Protein AF-A0A2V7W0J3-F1 (afdb_monomer_lite)

Foldseek 3Di:
DDDPADCVDVVRVVLVPDPVSVVVVVVVVVVVVVVVVVVVCCVVVVDPPDPPPPPDDDDDDDDDDDD

Radius of gyration: 23.59 Å; chains: 1; bounding box: 66×38×39 Å

pLDDT: mean 84.85, std 18.39, range [47.09, 98.62]

Sequence (67 aa):
LVEVGFVSNPDEEAKLKSDEFQARVIDALTTAVERYKIDYETRIGVIHPVPTTPSANTTNASKRSGT

Structure (mmCIF, N/CA/C/O backbone):
data_AF-A0A2V7W0J3-F1
#
_entry.id   AF-A0A2V7W0J3-F1
#
loop_
_atom_site.group_PDB
_atom_site.id
_atom_site.type_symbol
_atom_site.label_atom_id
_atom_site.label_alt_id
_atom_site.label_comp_id
_atom_site.label_asym_id
_atom_site.label_entity_id
_atom_site.label_seq_id
_atom_site.pdbx_PDB_ins_code
_atom_site.Cartn_x
_atom_site.Cartn_y
_atom_site.Cartn_z
_atom_site.occupancy
_atom_site.B_iso_or_equiv
_atom_site.auth_seq_id
_atom_site.auth_comp_id
_atom_site.auth_asym_id
_atom_site.auth_atom_id
_atom_site.pdbx_PDB_model_num
ATOM 1 N N . LEU A 1 1 ? 3.272 -12.625 -1.510 1.00 89.31 1 LEU A N 1
ATOM 2 C CA . LEU A 1 1 ? 2.216 -12.191 -0.571 1.00 89.31 1 LEU A CA 1
ATOM 3 C C . LEU A 1 1 ? 2.881 -11.305 0.471 1.00 89.31 1 LEU A C 1
ATOM 5 O O . LEU A 1 1 ? 4.002 -11.626 0.841 1.00 89.31 1 LEU A O 1
ATOM 9 N N . VAL A 1 2 ? 2.255 -10.196 0.872 1.00 94.19 2 VAL A N 1
ATOM 10 C CA . VAL A 1 2 ? 2.758 -9.340 1.958 1.00 94.19 2 VAL A CA 1
ATOM 11 C C . VAL A 1 2 ? 1.705 -9.317 3.056 1.00 94.19 2 VAL A C 1
ATOM 13 O O . VAL A 1 2 ? 0.575 -8.900 2.810 1.00 94.19 2 VAL A O 1
ATOM 16 N N . GLU A 1 3 ? 2.075 -9.768 4.249 1.00 96.31 3 GLU A N 1
ATOM 17 C CA . GLU A 1 3 ? 1.265 -9.615 5.455 1.00 96.31 3 GLU A CA 1
ATOM 18 C C . GLU A 1 3 ? 1.649 -8.302 6.141 1.00 96.31 3 GLU A C 1
ATOM 20 O O . GLU A 1 3 ? 2.806 -8.088 6.495 1.00 96.31 3 GLU A O 1
ATOM 25 N N . VAL A 1 4 ? 0.681 -7.398 6.289 1.00 96.62 4 VAL A N 1
ATOM 26 C CA . VAL A 1 4 ? 0.898 -6.046 6.841 1.00 96.62 4 VAL A CA 1
ATOM 27 C C . VAL A 1 4 ? 0.486 -5.921 8.313 1.00 96.62 4 VAL A C 1
ATOM 29 O O . VAL A 1 4 ? 0.710 -4.881 8.927 1.00 96.62 4 VAL A O 1
ATOM 32 N N . GLY A 1 5 ? -0.109 -6.977 8.874 1.00 96.25 5 GLY A N 1
ATOM 33 C CA . GLY A 1 5 ? -0.498 -7.095 10.278 1.00 96.25 5 GLY A CA 1
ATOM 34 C C . GLY A 1 5 ? -1.411 -8.300 10.525 1.00 96.25 5 GLY A C 1
ATOM 35 O O . GLY A 1 5 ? -1.840 -8.973 9.583 1.00 96.25 5 GLY A O 1
ATOM 36 N N . PHE A 1 6 ? -1.731 -8.549 11.792 1.00 97.56 6 PHE A N 1
ATOM 37 C CA . PHE A 1 6 ? -2.575 -9.650 12.253 1.00 97.56 6 PHE A CA 1
ATOM 38 C C . PHE A 1 6 ? -3.923 -9.148 12.782 1.00 97.56 6 PHE A C 1
ATOM 40 O O . PHE A 1 6 ? -3.989 -8.496 13.817 1.00 97.56 6 PHE A O 1
ATOM 47 N N . VAL A 1 7 ? -5.027 -9.538 12.135 1.00 97.06 7 VAL A N 1
ATOM 48 C CA . VAL A 1 7 ? -6.393 -9.175 12.580 1.00 97.06 7 VAL A CA 1
ATOM 49 C C . VAL A 1 7 ? -6.753 -9.805 13.932 1.00 97.06 7 VAL A C 1
ATOM 51 O O . VAL A 1 7 ? -7.576 -9.274 14.663 1.00 97.06 7 VAL A O 1
ATOM 54 N N . SER A 1 8 ? -6.116 -10.917 14.307 1.00 98.19 8 SER A N 1
ATOM 55 C CA . SER A 1 8 ? -6.307 -11.534 15.625 1.00 98.19 8 SER A CA 1
ATOM 56 C C . SER A 1 8 ? -5.709 -10.719 16.775 1.00 98.19 8 SER A C 1
ATOM 58 O O . SER A 1 8 ? -6.037 -10.978 17.931 1.00 98.19 8 SER A O 1
ATOM 60 N N . ASN A 1 9 ? -4.806 -9.779 16.482 1.00 98.31 9 ASN A N 1
ATOM 61 C CA . ASN A 1 9 ? -4.263 -8.855 17.465 1.00 98.31 9 ASN A CA 1
ATOM 62 C C . ASN A 1 9 ? -5.107 -7.564 17.438 1.00 98.31 9 ASN A C 1
ATOM 64 O O . ASN A 1 9 ? -5.050 -6.844 16.440 1.00 98.31 9 ASN A O 1
ATOM 68 N N . PRO A 1 10 ? -5.861 -7.235 18.504 1.00 98.06 10 PRO A N 1
ATOM 69 C CA . PRO A 1 10 ? -6.770 -6.087 18.500 1.00 98.06 10 PRO A CA 1
ATOM 70 C C . PRO A 1 10 ? -6.053 -4.749 18.261 1.00 98.06 10 PRO A C 1
ATOM 72 O O . PRO A 1 10 ? -6.611 -3.862 17.614 1.00 98.06 10 PRO A O 1
ATOM 75 N N . ASP A 1 11 ? -4.802 -4.610 18.711 1.00 98.31 11 ASP A N 1
ATOM 76 C CA . ASP A 1 11 ? -4.016 -3.392 18.497 1.00 98.31 11 ASP A CA 1
ATOM 77 C C . ASP A 1 11 ? -3.615 -3.227 17.026 1.00 98.31 11 ASP A C 1
ATOM 79 O O . ASP A 1 11 ? -3.544 -2.112 16.503 1.00 98.31 11 ASP A O 1
ATOM 83 N N . GLU A 1 12 ? -3.336 -4.335 16.342 1.00 98.06 12 GLU A N 1
ATOM 84 C CA . GLU A 1 12 ? -3.020 -4.330 14.916 1.00 98.06 12 GLU A CA 1
ATOM 85 C C . GLU A 1 12 ? -4.279 -4.199 14.069 1.00 98.06 12 GLU A C 1
ATOM 87 O O . GLU A 1 12 ? -4.273 -3.430 13.114 1.00 98.06 12 GLU A O 1
ATOM 92 N N . G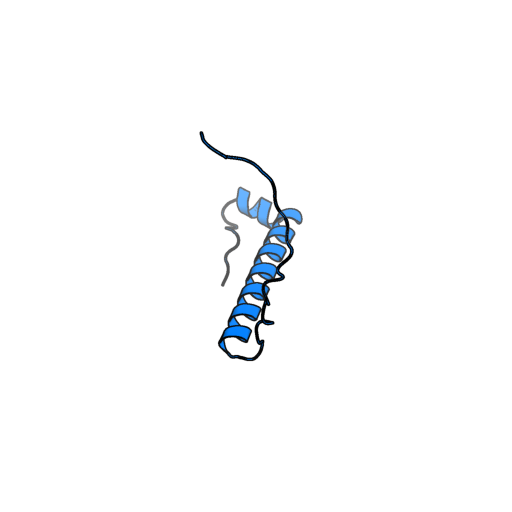LU A 1 13 ? -5.378 -4.852 14.444 1.00 98.38 13 GLU A N 1
ATOM 93 C CA . GLU A 1 13 ? -6.675 -4.667 13.795 1.00 98.38 13 GLU A CA 1
ATOM 94 C C . GLU A 1 13 ? -7.109 -3.193 13.833 1.00 98.38 13 GLU A C 1
ATOM 96 O O . GLU A 1 13 ? -7.542 -2.646 12.815 1.00 98.38 13 GLU A O 1
ATOM 101 N N . ALA A 1 14 ? -6.947 -2.521 14.978 1.00 98.31 14 ALA A N 1
ATOM 102 C CA . ALA A 1 14 ? -7.236 -1.097 15.108 1.00 98.31 14 ALA A CA 1
ATOM 103 C C . ALA A 1 14 ? -6.354 -0.241 14.181 1.00 98.31 14 ALA A C 1
ATOM 105 O O . ALA A 1 14 ? -6.859 0.650 13.498 1.00 98.31 14 ALA A O 1
ATOM 106 N N . LYS A 1 15 ? -5.048 -0.536 14.100 1.00 97.62 15 LYS A N 1
ATOM 107 C CA . LYS A 1 15 ? -4.122 0.160 13.187 1.00 97.62 15 LYS A CA 1
ATOM 108 C C . LYS A 1 15 ? -4.471 -0.085 11.722 1.00 97.62 15 LYS A C 1
ATOM 110 O O . LYS A 1 15 ? -4.501 0.868 10.949 1.00 97.62 15 LYS A O 1
ATOM 115 N N . LEU A 1 16 ? -4.789 -1.323 11.348 1.00 98.19 16 LEU A N 1
ATOM 116 C CA . LEU A 1 16 ? -5.158 -1.717 9.985 1.00 98.19 16 LEU A CA 1
ATOM 117 C C . LEU A 1 16 ? -6.397 -0.974 9.472 1.00 98.19 16 LEU A C 1
ATOM 119 O O . LEU A 1 16 ? -6.519 -0.745 8.270 1.00 98.19 16 LEU A O 1
ATOM 123 N N . LYS A 1 17 ? -7.295 -0.563 10.371 1.00 97.94 17 LYS A N 1
ATOM 124 C CA . LYS A 1 17 ? -8.485 0.238 10.048 1.00 97.94 17 LYS A CA 1
ATOM 125 C C . LYS A 1 17 ? -8.211 1.738 9.925 1.00 97.94 17 LYS A C 1
ATOM 127 O O . LYS A 1 17 ? -9.099 2.460 9.492 1.00 97.94 17 LYS A O 1
ATOM 132 N N . SER A 1 18 ? -7.033 2.218 10.325 1.00 98.50 18 SER A N 1
ATOM 133 C CA . SER A 1 18 ? -6.718 3.647 10.289 1.00 98.50 18 SER A CA 1
ATOM 134 C C . SER A 1 18 ? -6.204 4.090 8.918 1.00 98.50 18 SER A C 1
ATOM 136 O O . SER A 1 18 ? -5.278 3.486 8.368 1.00 98.50 18 SER A O 1
ATOM 138 N N . ASP A 1 19 ? -6.754 5.191 8.405 1.00 98.62 19 ASP A N 1
ATOM 139 C CA . ASP A 1 19 ? -6.355 5.778 7.118 1.00 98.62 19 ASP A CA 1
ATOM 140 C C . ASP A 1 19 ? -4.864 6.139 7.093 1.00 98.62 19 ASP A C 1
ATOM 142 O O . ASP A 1 19 ? -4.171 5.925 6.101 1.00 98.62 19 ASP A O 1
ATOM 146 N N . GLU A 1 20 ? -4.340 6.641 8.214 1.00 98.44 20 GLU A N 1
ATOM 147 C CA . GLU A 1 20 ? -2.932 7.022 8.337 1.00 98.44 20 GLU A CA 1
ATOM 148 C C . GLU A 1 20 ? -1.994 5.817 8.162 1.00 98.44 20 GLU A C 1
ATOM 150 O O . GLU A 1 20 ? -0.991 5.895 7.450 1.00 98.44 20 GLU A O 1
ATOM 155 N N . PHE A 1 21 ? -2.308 4.682 8.793 1.00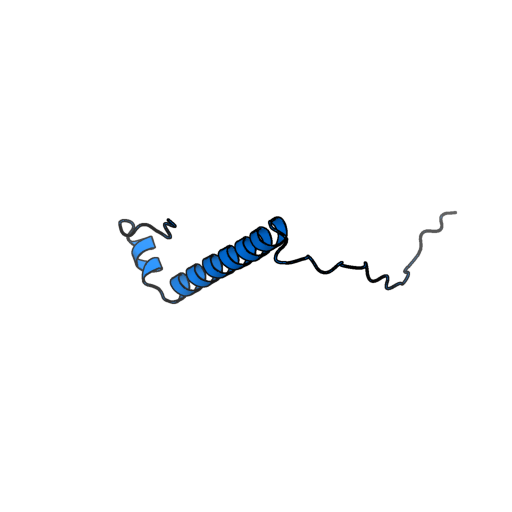 98.25 21 PHE A N 1
ATOM 156 C CA . PHE A 1 21 ? -1.499 3.474 8.652 1.00 98.25 21 PHE A CA 1
ATOM 157 C C . PHE A 1 21 ? -1.613 2.889 7.243 1.00 98.25 21 PHE A C 1
ATOM 159 O O . PHE A 1 21 ? -0.600 2.507 6.659 1.00 98.25 21 PHE A O 1
ATOM 166 N N . GLN A 1 22 ? -2.818 2.873 6.668 1.00 98.50 22 GLN A N 1
ATOM 167 C CA . GLN A 1 22 ? -3.033 2.417 5.295 1.00 98.50 22 GLN A CA 1
ATOM 168 C C . GLN A 1 22 ? -2.234 3.257 4.292 1.00 98.50 22 GLN A C 1
ATOM 170 O O . GLN A 1 22 ? -1.547 2.694 3.439 1.00 98.50 22 GLN A O 1
ATOM 175 N N . ALA A 1 23 ? -2.241 4.585 4.436 1.00 98.62 23 ALA A N 1
ATOM 176 C CA . ALA A 1 23 ? -1.449 5.481 3.598 1.00 98.62 23 ALA A CA 1
ATOM 177 C C . ALA A 1 23 ? 0.055 5.179 3.702 1.00 98.62 23 ALA A C 1
ATOM 179 O O . ALA A 1 23 ? 0.739 5.085 2.683 1.00 98.62 23 ALA A O 1
ATOM 180 N N . ARG A 1 24 ? 0.564 4.942 4.920 1.00 98.50 24 ARG A N 1
ATOM 181 C CA . ARG A 1 24 ? 1.970 4.561 5.139 1.00 98.50 24 ARG A CA 1
ATOM 182 C C . ARG A 1 24 ? 2.332 3.223 4.493 1.00 98.50 24 ARG A C 1
ATOM 184 O O . ARG A 1 24 ? 3.411 3.094 3.921 1.00 98.50 24 ARG A O 1
ATOM 191 N N . VAL A 1 25 ? 1.444 2.233 4.564 1.00 98.31 25 VAL A N 1
ATOM 192 C CA . VAL A 1 25 ? 1.645 0.933 3.907 1.00 98.31 25 VAL A CA 1
ATOM 193 C C . VAL A 1 25 ? 1.697 1.097 2.386 1.00 98.31 25 VAL A C 1
ATOM 195 O O . VAL A 1 25 ? 2.593 0.547 1.747 1.00 98.31 25 VAL A O 1
ATOM 198 N N . ILE A 1 26 ? 0.780 1.876 1.804 1.00 98.25 26 ILE A N 1
ATOM 199 C CA . ILE A 1 26 ? 0.742 2.140 0.358 1.00 98.25 26 ILE A CA 1
ATOM 200 C C . ILE A 1 26 ? 2.033 2.817 -0.107 1.00 98.25 26 ILE A C 1
ATOM 202 O O . ILE A 1 26 ? 2.620 2.385 -1.101 1.00 98.25 26 ILE A O 1
ATOM 206 N N . ASP A 1 27 ? 2.494 3.837 0.615 1.00 98.56 27 ASP A N 1
ATOM 207 C CA . ASP A 1 27 ? 3.721 4.565 0.285 1.00 98.56 27 ASP A CA 1
ATOM 208 C C . ASP A 1 27 ? 4.950 3.641 0.293 1.00 98.56 27 ASP A C 1
ATOM 210 O O . ASP A 1 27 ? 5.716 3.582 -0.676 1.00 98.56 27 ASP A O 1
ATOM 214 N N . ALA A 1 28 ? 5.082 2.822 1.341 1.00 98.38 28 ALA A N 1
ATOM 215 C CA . ALA A 1 28 ? 6.174 1.864 1.466 1.00 98.38 28 ALA A CA 1
ATOM 216 C C . ALA A 1 28 ? 6.166 0.816 0.339 1.00 98.38 28 ALA A C 1
ATOM 218 O O . ALA A 1 28 ? 7.212 0.528 -0.250 1.00 98.38 28 ALA A O 1
ATOM 219 N N . LEU A 1 29 ? 4.994 0.259 0.013 1.00 98.25 29 LEU A N 1
ATOM 220 C CA . LEU A 1 29 ? 4.857 -0.746 -1.044 1.00 98.25 29 LEU A CA 1
ATOM 221 C C . LEU A 1 29 ? 5.130 -0.157 -2.428 1.00 98.25 29 LEU A C 1
ATOM 223 O O . LEU A 1 29 ? 5.864 -0.758 -3.211 1.00 98.25 29 LEU A O 1
ATOM 227 N N . THR A 1 30 ? 4.593 1.028 -2.713 1.00 98.38 30 THR A N 1
ATOM 228 C CA . THR A 1 30 ? 4.796 1.713 -3.997 1.00 98.38 30 THR A CA 1
ATOM 229 C C . THR A 1 30 ? 6.275 2.022 -4.204 1.00 98.38 30 THR A C 1
ATOM 231 O O . THR A 1 30 ? 6.845 1.653 -5.231 1.00 98.38 30 THR A O 1
ATOM 234 N N . THR A 1 31 ? 6.925 2.579 -3.180 1.00 98.25 31 THR A N 1
ATOM 235 C CA . THR A 1 31 ? 8.364 2.864 -3.191 1.00 98.25 31 THR A CA 1
ATOM 236 C C . THR A 1 31 ? 9.194 1.602 -3.438 1.00 98.25 31 THR A C 1
ATOM 238 O O . THR A 1 31 ? 10.148 1.616 -4.219 1.00 98.25 31 THR A O 1
ATOM 241 N N . ALA A 1 32 ? 8.859 0.489 -2.780 1.00 97.81 32 ALA A N 1
ATOM 242 C CA . ALA A 1 32 ? 9.589 -0.766 -2.944 1.00 97.81 32 ALA A CA 1
ATOM 243 C C . ALA A 1 32 ? 9.435 -1.347 -4.359 1.00 97.81 32 ALA A C 1
ATOM 245 O O . ALA A 1 32 ? 10.424 -1.778 -4.956 1.00 97.81 32 ALA A O 1
ATOM 246 N N . VAL A 1 33 ? 8.217 -1.328 -4.907 1.00 98.00 33 VAL A N 1
ATOM 247 C CA . VAL A 1 33 ? 7.932 -1.810 -6.266 1.00 98.00 33 VAL A CA 1
ATOM 248 C C . VAL A 1 33 ? 8.644 -0.958 -7.309 1.00 98.00 33 VAL A C 1
ATOM 250 O O . VAL A 1 33 ? 9.254 -1.510 -8.221 1.00 98.00 33 VAL A O 1
ATOM 253 N N . GLU A 1 34 ? 8.623 0.367 -7.167 1.00 97.62 34 GLU A N 1
ATOM 254 C CA . GLU A 1 34 ? 9.307 1.272 -8.091 1.00 97.62 34 GLU A CA 1
ATOM 255 C C . GLU A 1 3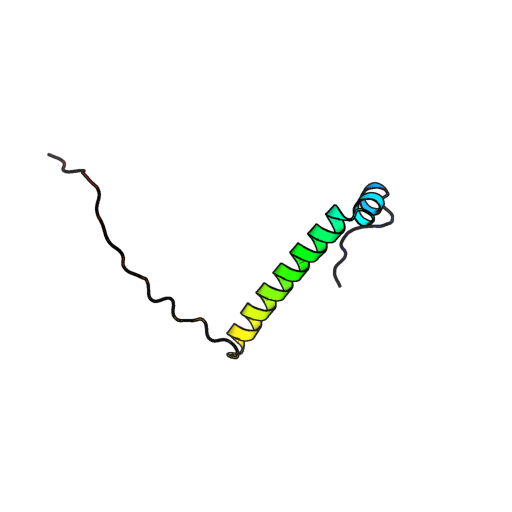4 ? 10.818 1.020 -8.108 1.00 97.62 34 GLU A C 1
ATOM 257 O O . GLU A 1 34 ? 11.410 0.836 -9.174 1.00 97.62 34 GLU A O 1
ATOM 262 N N . ARG A 1 35 ? 11.441 0.913 -6.928 1.00 96.88 35 ARG A N 1
ATOM 263 C CA . ARG A 1 35 ? 12.872 0.594 -6.810 1.00 96.88 35 ARG A CA 1
ATOM 264 C C . ARG A 1 35 ? 13.209 -0.745 -7.449 1.00 96.88 35 ARG A C 1
ATOM 266 O O . ARG A 1 35 ? 14.180 -0.836 -8.197 1.00 96.88 35 ARG A O 1
ATOM 273 N N . TYR A 1 36 ? 12.406 -1.771 -7.172 1.00 96.75 36 TYR A N 1
ATOM 274 C CA . TYR A 1 36 ? 12.607 -3.088 -7.762 1.00 96.75 36 TYR A CA 1
ATOM 275 C C . TYR A 1 36 ? 12.461 -3.055 -9.285 1.00 96.75 36 TYR A C 1
ATOM 277 O O . TYR A 1 36 ? 13.278 -3.647 -9.984 1.00 96.75 36 TYR A O 1
ATOM 285 N N . LYS A 1 37 ? 11.454 -2.345 -9.808 1.00 96.12 37 LYS A N 1
ATOM 286 C CA . LYS A 1 37 ? 11.236 -2.188 -11.248 1.00 96.12 37 LYS A CA 1
ATOM 287 C C . LYS A 1 37 ? 12.453 -1.555 -11.918 1.00 96.12 37 LYS A C 1
ATOM 289 O O . LYS A 1 37 ? 12.942 -2.110 -12.895 1.00 96.12 37 LYS A O 1
ATOM 294 N N . ILE A 1 38 ? 12.960 -0.446 -11.378 1.00 94.94 38 ILE A N 1
ATOM 295 C CA . ILE A 1 38 ? 14.134 0.251 -11.925 1.00 94.94 38 ILE A CA 1
ATOM 296 C C . ILE A 1 38 ? 15.362 -0.664 -11.919 1.00 94.94 38 ILE A C 1
ATOM 298 O O . ILE A 1 38 ? 16.053 -0.770 -12.933 1.00 94.94 38 ILE A O 1
ATOM 302 N N . ASP A 1 39 ? 15.626 -1.343 -10.801 1.00 94.62 39 ASP A N 1
ATOM 303 C CA . ASP A 1 39 ? 16.735 -2.295 -10.693 1.00 94.62 39 ASP A CA 1
ATOM 304 C C . ASP A 1 39 ? 16.596 -3.439 -11.709 1.00 94.62 39 ASP A C 1
ATOM 306 O O . ASP A 1 39 ? 17.541 -3.765 -12.428 1.00 94.62 39 ASP A O 1
ATOM 310 N N . TYR A 1 40 ? 15.404 -4.025 -11.805 1.00 95.38 40 TYR A N 1
ATOM 311 C CA . TYR A 1 40 ? 15.115 -5.100 -12.743 1.00 95.38 40 TYR A CA 1
ATOM 312 C C . TYR A 1 40 ? 15.326 -4.652 -14.191 1.00 95.38 40 TYR A C 1
ATOM 314 O O . TYR A 1 40 ? 16.091 -5.289 -14.912 1.00 95.38 40 TYR A O 1
ATOM 322 N N . GLU A 1 41 ? 14.718 -3.536 -14.599 1.00 95.00 41 GLU A N 1
ATOM 323 C CA . GLU A 1 41 ? 14.830 -2.974 -15.950 1.00 95.00 41 GLU A CA 1
ATOM 324 C C . GLU A 1 41 ? 16.265 -2.567 -16.301 1.00 95.00 41 GLU A C 1
ATOM 326 O O . GLU A 1 41 ? 16.671 -2.702 -17.457 1.00 95.00 41 GLU A O 1
ATOM 331 N N . THR A 1 42 ? 17.050 -2.135 -15.312 1.00 93.38 42 THR A N 1
ATOM 332 C CA . THR A 1 42 ? 18.483 -1.858 -15.473 1.00 93.38 42 THR A CA 1
ATOM 333 C C . THR A 1 42 ? 19.273 -3.140 -15.725 1.00 93.38 42 THR A C 1
ATOM 335 O O . THR A 1 42 ? 20.071 -3.207 -16.659 1.00 93.38 42 THR A O 1
ATOM 338 N N . ARG A 1 43 ? 19.031 -4.196 -14.935 1.00 92.56 43 ARG A N 1
ATOM 339 C CA . ARG A 1 43 ? 19.727 -5.487 -15.076 1.00 92.56 43 ARG A CA 1
ATOM 340 C C . ARG A 1 43 ? 19.461 -6.173 -16.412 1.00 92.56 43 ARG A C 1
ATOM 342 O O . ARG A 1 43 ? 20.342 -6.868 -16.910 1.00 92.56 43 ARG A O 1
ATOM 349 N N . ILE A 1 44 ? 18.272 -5.988 -16.984 1.00 94.06 44 ILE A N 1
ATOM 350 C CA . ILE A 1 44 ? 17.911 -6.574 -18.284 1.00 94.06 44 ILE A CA 1
ATOM 351 C C . ILE A 1 44 ? 18.195 -5.645 -19.476 1.00 94.06 44 ILE A C 1
ATOM 353 O O . ILE A 1 44 ? 17.905 -6.018 -20.609 1.00 94.06 44 ILE A O 1
ATOM 357 N N . GLY A 1 45 ? 18.759 -4.454 -19.242 1.00 89.19 45 GLY A N 1
ATOM 358 C CA . GLY A 1 45 ? 19.157 -3.517 -20.298 1.00 89.19 45 GLY A CA 1
ATOM 359 C C . GLY A 1 45 ? 18.004 -2.768 -20.973 1.00 89.19 45 GLY A C 1
ATOM 360 O O . GLY A 1 45 ? 18.171 -2.270 -22.081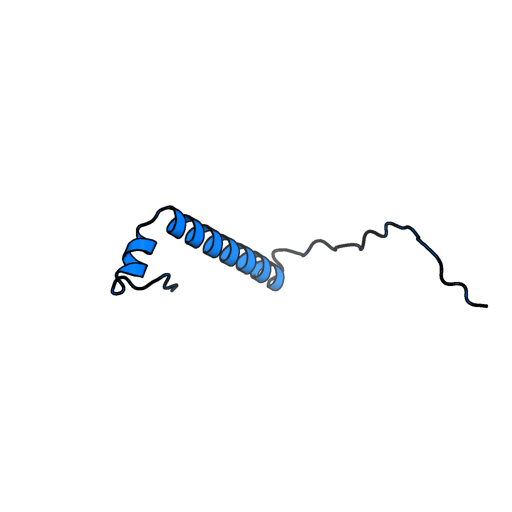 1.00 89.19 45 GLY A O 1
ATOM 361 N N . VAL A 1 46 ? 16.832 -2.685 -20.334 1.00 88.81 46 VAL A N 1
ATOM 362 C CA . VAL A 1 46 ? 15.700 -1.866 -20.812 1.00 88.81 46 VAL A CA 1
ATOM 363 C C . VAL A 1 46 ? 15.906 -0.400 -20.435 1.00 88.81 46 VAL A C 1
ATOM 365 O O . VAL A 1 46 ? 15.649 0.495 -21.239 1.00 88.81 46 VAL A O 1
ATOM 368 N N . ILE A 1 47 ? 16.407 -0.153 -19.224 1.00 83.94 47 ILE A N 1
ATOM 369 C CA . ILE A 1 47 ? 16.851 1.167 -18.779 1.00 83.94 47 ILE A CA 1
ATOM 370 C C . ILE A 1 47 ? 18.372 1.148 -18.718 1.00 83.94 47 ILE A C 1
ATOM 372 O O . ILE A 1 47 ? 18.971 0.305 -18.060 1.00 83.94 47 ILE A O 1
ATOM 376 N N . HIS A 1 48 ? 19.007 2.106 -19.380 1.00 73.19 48 HIS 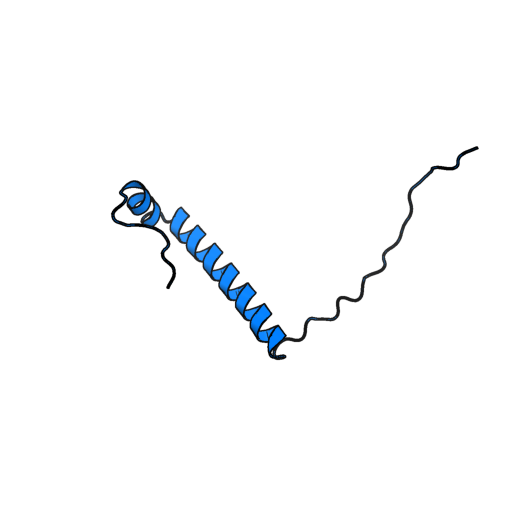A N 1
ATOM 377 C CA . HIS A 1 48 ? 20.430 2.346 -19.199 1.00 73.19 48 HIS A CA 1
ATOM 378 C C . HIS A 1 48 ? 20.597 3.416 -18.119 1.00 73.19 48 HIS A C 1
ATOM 380 O O . HIS A 1 48 ? 19.979 4.480 -18.235 1.00 73.19 48 HIS A O 1
ATOM 386 N N . PRO A 1 49 ? 21.410 3.177 -17.073 1.00 69.50 49 PRO A N 1
ATOM 387 C CA . PRO A 1 49 ? 21.709 4.221 -16.113 1.00 69.50 49 PRO A CA 1
ATOM 388 C C . PRO A 1 49 ? 22.391 5.357 -16.871 1.00 69.50 49 PRO A C 1
ATOM 390 O O . PRO A 1 49 ? 23.353 5.139 -17.612 1.00 69.50 49 PRO A O 1
ATOM 393 N N . VAL A 1 50 ? 21.861 6.570 -16.720 1.00 71.88 50 VAL A N 1
ATOM 394 C CA . VAL A 1 50 ? 22.476 7.758 -17.311 1.00 71.88 50 VAL A CA 1
ATOM 395 C C . VAL A 1 50 ? 23.899 7.838 -16.752 1.00 71.88 50 VAL A C 1
ATOM 397 O O . VAL A 1 50 ? 24.047 7.761 -15.528 1.00 71.88 50 VAL A O 1
ATOM 400 N N . PRO A 1 51 ? 24.949 7.955 -17.585 1.00 64.75 51 PRO A N 1
ATOM 401 C CA . PRO A 1 51 ? 26.302 8.094 -17.076 1.00 64.75 51 PRO A CA 1
ATOM 402 C C . PRO A 1 51 ? 26.352 9.322 -16.169 1.00 64.75 51 PRO A C 1
ATOM 404 O O . PRO A 1 51 ? 26.217 10.456 -16.631 1.00 64.75 51 PRO A O 1
ATOM 407 N N . THR A 1 52 ? 26.522 9.113 -14.865 1.00 61.25 52 THR A N 1
ATOM 408 C CA . THR A 1 52 ? 26.835 10.198 -13.942 1.00 61.25 52 THR A CA 1
ATOM 409 C C . THR A 1 52 ? 28.281 10.590 -14.199 1.00 61.25 52 THR A C 1
ATOM 411 O O . THR A 1 52 ? 29.200 10.074 -13.564 1.00 61.25 52 THR A O 1
ATOM 414 N N . THR A 1 53 ? 28.505 11.469 -15.173 1.00 60.44 53 THR A N 1
ATOM 415 C CA . THR A 1 53 ? 29.778 12.177 -15.287 1.00 60.44 53 THR A CA 1
ATOM 416 C C . THR A 1 53 ? 29.985 12.910 -13.959 1.00 60.44 53 THR A C 1
ATOM 418 O O . THR A 1 53 ? 29.109 13.693 -13.579 1.00 60.44 53 THR A O 1
ATOM 421 N N . PRO A 1 54 ? 31.076 12.670 -13.209 1.00 60.09 54 PRO A N 1
ATOM 422 C CA . PRO A 1 54 ? 31.323 13.415 -11.987 1.00 60.09 54 PRO A CA 1
ATOM 423 C C . PRO A 1 54 ? 31.470 14.890 -12.366 1.00 60.09 54 PRO A C 1
ATOM 425 O O . PRO A 1 54 ? 32.423 15.272 -13.045 1.00 60.09 54 PRO A O 1
ATOM 428 N N . SER A 1 55 ? 30.502 15.718 -11.969 1.00 53.19 55 SER A N 1
ATOM 429 C CA . SER A 1 55 ? 30.577 17.165 -12.145 1.00 53.19 55 SER A CA 1
ATOM 430 C C . SER A 1 55 ? 31.654 17.701 -11.208 1.00 53.19 55 SER A C 1
ATOM 432 O O . SER A 1 55 ? 31.417 17.926 -10.021 1.00 53.19 55 SER A O 1
ATOM 434 N N . ALA A 1 56 ? 32.858 17.876 -11.743 1.00 62.53 56 ALA A N 1
ATOM 435 C CA . ALA A 1 56 ? 33.952 18.559 -11.080 1.00 62.53 56 ALA A CA 1
ATOM 436 C C . ALA A 1 56 ? 33.603 20.045 -10.898 1.00 62.53 56 ALA A C 1
ATOM 438 O O . ALA A 1 56 ? 33.798 20.828 -11.818 1.00 62.53 56 ALA A O 1
ATOM 439 N N . ASN A 1 57 ? 33.121 20.433 -9.712 1.00 51.50 57 ASN A N 1
ATOM 440 C CA . ASN A 1 57 ? 33.047 21.834 -9.279 1.00 51.50 57 ASN A CA 1
ATOM 441 C C . ASN A 1 57 ? 33.769 22.024 -7.926 1.00 51.50 57 ASN A C 1
ATOM 443 O O . ASN A 1 57 ? 33.192 21.897 -6.852 1.00 51.50 57 ASN A O 1
ATOM 447 N N . THR A 1 58 ? 35.081 22.244 -8.045 1.00 52.19 58 THR A N 1
ATOM 448 C CA . THR A 1 58 ? 35.952 23.280 -7.444 1.00 52.19 58 THR A CA 1
ATOM 449 C C . THR A 1 58 ? 35.519 24.005 -6.146 1.00 52.19 58 THR A C 1
ATOM 451 O O . THR A 1 58 ? 34.544 24.750 -6.153 1.00 52.19 58 THR A O 1
ATOM 454 N N . THR A 1 59 ? 36.370 23.983 -5.099 1.00 47.09 59 THR A N 1
ATOM 455 C CA . THR A 1 59 ? 37.228 25.122 -4.629 1.00 47.09 59 THR A CA 1
ATOM 456 C C . THR A 1 59 ? 37.519 25.110 -3.107 1.00 47.09 59 THR A C 1
ATOM 458 O O . THR A 1 59 ? 36.637 25.330 -2.290 1.00 47.09 59 THR A O 1
ATOM 461 N N . ASN A 1 60 ? 38.803 24.917 -2.772 1.00 52.28 60 ASN A N 1
ATOM 462 C CA . ASN A 1 60 ? 39.612 25.358 -1.613 1.00 52.28 60 ASN A CA 1
ATOM 463 C C . ASN A 1 60 ? 38.992 26.012 -0.350 1.00 52.28 60 ASN A C 1
ATOM 465 O O . ASN A 1 60 ? 38.464 27.118 -0.411 1.00 52.28 60 ASN A O 1
ATOM 469 N N . ALA A 1 61 ? 39.358 25.461 0.820 1.00 47.41 61 ALA A N 1
ATOM 470 C CA . ALA A 1 61 ? 39.798 26.160 2.047 1.00 47.41 61 ALA A CA 1
ATOM 471 C C . ALA A 1 61 ? 40.414 25.111 3.006 1.00 47.41 61 ALA A C 1
ATOM 473 O O . ALA A 1 61 ? 39.913 23.999 3.064 1.00 47.41 61 ALA A O 1
ATOM 474 N N . SER A 1 62 ? 41.428 25.307 3.848 1.00 52.78 62 SER A N 1
ATOM 475 C CA . SER A 1 62 ? 42.438 26.333 4.108 1.00 52.78 62 SER A CA 1
ATOM 476 C C . SER A 1 62 ? 43.306 25.756 5.249 1.00 52.78 62 SER A C 1
ATOM 478 O O . SER A 1 62 ? 42.763 25.186 6.190 1.00 52.78 62 SER A O 1
ATOM 480 N N . LYS A 1 63 ? 44.632 25.946 5.177 1.00 52.41 63 LYS A N 1
ATOM 481 C CA . LYS A 1 63 ? 45.642 25.822 6.256 1.00 52.41 63 LYS A CA 1
ATOM 482 C C . LYS A 1 63 ? 45.831 24.475 6.983 1.00 52.41 63 LYS A C 1
ATOM 484 O O . LYS A 1 63 ? 45.099 24.148 7.906 1.00 52.41 63 LYS A O 1
ATOM 489 N N . ARG A 1 64 ? 47.007 23.870 6.761 1.00 50.38 64 ARG A N 1
ATOM 490 C CA . ARG A 1 64 ? 47.972 23.482 7.818 1.00 50.38 64 ARG A CA 1
ATOM 491 C C . ARG A 1 64 ? 49.383 23.452 7.211 1.00 50.38 64 ARG A C 1
ATOM 493 O O . ARG A 1 64 ? 49.826 22.433 6.701 1.00 50.38 64 ARG A O 1
ATOM 500 N N . SER A 1 65 ? 50.053 24.605 7.227 1.00 54.59 65 SER A N 1
ATOM 501 C CA . SER A 1 65 ? 51.501 24.695 7.015 1.00 54.59 65 SER A CA 1
ATOM 502 C C . SER A 1 65 ? 52.155 24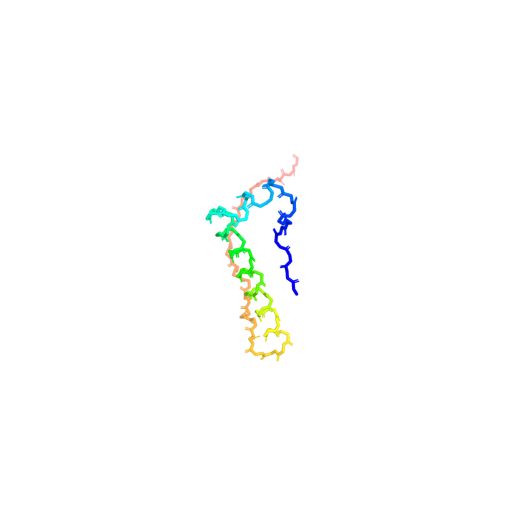.564 8.382 1.00 54.59 65 SER A C 1
ATOM 504 O O . SER A 1 65 ? 51.953 25.429 9.233 1.00 54.59 65 SER A O 1
ATOM 506 N N . GLY A 1 66 ? 52.861 23.459 8.601 1.00 54.84 66 GLY A N 1
ATOM 507 C CA . GLY A 1 66 ? 53.763 23.302 9.731 1.00 54.84 66 GLY A CA 1
ATOM 508 C C . GLY A 1 66 ? 55.100 23.955 9.414 1.00 54.84 66 GLY A C 1
ATOM 509 O O . GLY A 1 66 ? 55.634 23.765 8.323 1.00 54.84 66 GLY A O 1
ATOM 510 N N . THR A 1 67 ? 55.625 24.721 10.358 1.00 61.19 67 THR A N 1
ATOM 511 C CA . THR A 1 67 ? 57.059 24.833 10.637 1.00 61.19 67 THR A CA 1
ATOM 512 C C . THR A 1 67 ? 57.194 25.221 12.100 1.00 61.19 67 THR A C 1
ATOM 514 O O . THR A 1 67 ? 56.413 26.101 12.528 1.00 61.19 67 THR A O 1
#

Secondary structure (DSSP, 8-state):
------TTSHHHHHHHT-HHHHHHHHHHHHHHHHHHHHHHHHHTTSSPPP-----------------